Protein AF-A9UJX6-F1 (afdb_monomer_lite)

InterPro domains:
  IPR000749 ATP:guanido phosphotransferase [PTHR11547] (2-52)
  IPR014746 Glutamine synthetase/guanido kinase, catalytic domain [SSF55931] (1-53)
  IPR022414 ATP:guanido phosphotransferase, catalytic domain [PF00217] (2-52)
  IPR022414 ATP:guanido phosphotransferase, catalytic domain [PS51510] (1-53)

Foldseek 3Di:
DQKDWDAPVDHPDHHDPPDIDIARNDDPPDDPVVRVVVRVVVVVVVVVVVVVD

Radius of gyration: 12.23 Å; chains: 1; bounding box: 24×23×35 Å

Structure (mmCIF, N/CA/C/O backbone):
data_AF-A9UJX6-F1
#
_entry.id   AF-A9UJX6-F1
#
loop_
_atom_site.group_PDB
_atom_site.id
_atom_site.type_symbol
_atom_site.label_atom_id
_atom_site.label_alt_id
_atom_site.label_comp_id
_atom_site.label_asym_id
_atom_site.label_entity_id
_atom_site.label_seq_id
_atom_site.pdbx_PDB_ins_code
_atom_site.Cartn_x
_atom_site.Cartn_y
_atom_site.Cartn_z
_atom_site.occupancy
_atom_site.B_iso_or_equiv
_atom_site.auth_seq_id
_atom_site.auth_comp_id
_atom_site.auth_asym_id
_atom_site.auth_atom_id
_atom_site.pdbx_PDB_model_num
ATOM 1 N N . TYR A 1 1 ? 0.028 8.083 5.018 1.00 87.56 1 TYR A N 1
ATOM 2 C CA . TYR A 1 1 ? -0.580 6.738 5.078 1.00 87.56 1 TYR A CA 1
ATOM 3 C C . TYR A 1 1 ? 0.388 5.588 5.375 1.00 87.56 1 TYR A C 1
ATOM 5 O O . TYR A 1 1 ? -0.044 4.450 5.328 1.00 87.56 1 TYR A O 1
ATOM 13 N N . ASN A 1 2 ? 1.671 5.818 5.707 1.00 95.94 2 ASN A N 1
ATOM 14 C CA . ASN A 1 2 ? 2.616 4.724 6.014 1.00 95.94 2 ASN A CA 1
ATOM 15 C C . ASN A 1 2 ? 2.676 3.618 4.941 1.00 95.94 2 ASN A C 1
ATOM 17 O O . ASN A 1 2 ? 2.791 2.442 5.279 1.00 95.94 2 ASN A O 1
ATOM 21 N N . LEU A 1 3 ? 2.596 3.984 3.660 1.00 97.56 3 LEU A N 1
ATOM 22 C CA . LEU A 1 3 ? 2.661 3.038 2.546 1.00 97.56 3 LEU A CA 1
ATOM 23 C C . LEU A 1 3 ? 4.106 2.842 2.072 1.00 97.56 3 LEU A C 1
ATOM 25 O O . LEU A 1 3 ? 4.960 3.713 2.256 1.00 97.56 3 LEU A O 1
ATOM 29 N N . GLN A 1 4 ? 4.371 1.694 1.459 1.00 97.56 4 GLN A N 1
ATOM 30 C CA . GLN A 1 4 ? 5.575 1.415 0.684 1.00 97.56 4 GLN A CA 1
ATOM 31 C C . GLN A 1 4 ? 5.164 1.136 -0.761 1.00 97.56 4 GLN A C 1
ATOM 33 O O . GLN A 1 4 ? 4.224 0.381 -0.983 1.00 97.56 4 GLN A O 1
ATOM 38 N N . VAL A 1 5 ? 5.884 1.731 -1.712 1.00 96.06 5 VAL A N 1
ATOM 39 C CA . VAL A 1 5 ? 5.719 1.498 -3.152 1.00 96.06 5 VAL A CA 1
ATOM 40 C C . VAL A 1 5 ? 6.864 0.617 -3.636 1.00 96.06 5 VAL A C 1
ATOM 42 O O . VAL A 1 5 ? 8.015 0.819 -3.240 1.00 96.06 5 VAL A O 1
ATOM 45 N N . ARG A 1 6 ? 6.541 -0.374 -4.461 1.00 97.50 6 ARG A N 1
ATOM 46 C CA . ARG A 1 6 ? 7.468 -1.334 -5.064 1.00 97.50 6 ARG A CA 1
ATOM 47 C C . ARG A 1 6 ? 7.102 -1.536 -6.536 1.00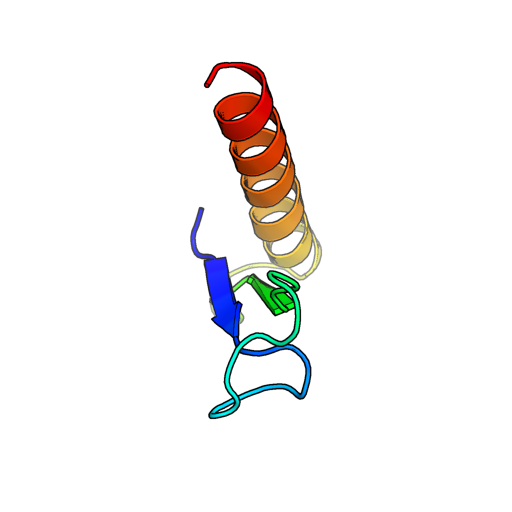 97.50 6 ARG A C 1
ATOM 49 O O . ARG A 1 6 ? 5.987 -1.215 -6.957 1.00 97.50 6 ARG A O 1
ATOM 56 N N . GLY A 1 7 ? 8.045 -2.061 -7.313 1.00 95.25 7 GLY A N 1
ATOM 57 C CA . GLY A 1 7 ? 7.782 -2.475 -8.686 1.00 95.25 7 GLY A CA 1
ATOM 58 C C . GLY A 1 7 ? 6.857 -3.681 -8.768 1.00 95.25 7 GLY A C 1
ATOM 59 O O . GLY A 1 7 ? 6.590 -4.362 -7.776 1.00 95.25 7 GLY A O 1
ATOM 60 N N . THR A 1 8 ? 6.385 -3.968 -9.977 1.00 92.81 8 THR A N 1
ATOM 61 C CA . THR A 1 8 ? 5.348 -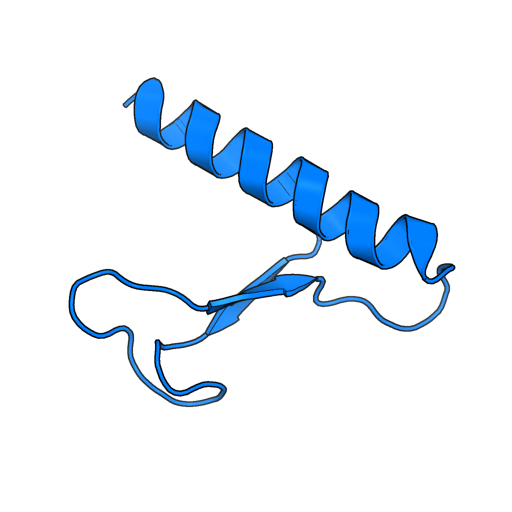4.979 -10.243 1.00 92.81 8 THR A CA 1
ATOM 62 C C . THR A 1 8 ? 5.774 -6.389 -9.835 1.00 92.81 8 THR A C 1
ATOM 64 O O . THR A 1 8 ? 4.936 -7.241 -9.551 1.00 92.81 8 THR A O 1
ATOM 67 N N . ARG A 1 9 ? 7.086 -6.646 -9.789 1.00 91.06 9 ARG A N 1
ATOM 68 C CA . ARG A 1 9 ? 7.671 -7.949 -9.443 1.00 91.06 9 ARG A CA 1
ATOM 69 C C . ARG A 1 9 ? 8.247 -7.974 -8.024 1.00 91.06 9 ARG A C 1
ATOM 71 O O . ARG A 1 9 ? 8.985 -8.895 -7.677 1.00 91.06 9 ARG A O 1
ATOM 78 N N . GLY A 1 10 ? 7.882 -6.993 -7.199 1.00 86.50 10 GLY A N 1
ATOM 79 C CA . GLY A 1 10 ? 8.233 -6.910 -5.790 1.00 86.50 10 GLY A CA 1
ATOM 80 C C . GLY A 1 10 ? 9.385 -5.951 -5.494 1.00 86.50 10 GLY A C 1
ATOM 81 O O . GLY A 1 10 ? 9.666 -4.994 -6.221 1.00 86.50 10 GLY A O 1
ATOM 82 N N . GLU A 1 11 ? 10.031 -6.179 -4.356 1.00 84.69 11 GLU A N 1
ATOM 83 C CA . GLU A 1 11 ? 11.062 -5.289 -3.827 1.00 84.69 11 GLU A CA 1
ATOM 84 C C . GLU A 1 11 ? 12.291 -5.231 -4.749 1.00 84.69 11 GLU A C 1
ATOM 86 O O . GLU A 1 11 ? 12.725 -6.251 -5.276 1.00 84.69 11 GLU A O 1
ATOM 91 N N . HIS A 1 12 ? 12.835 -4.024 -4.946 1.00 90.19 12 HIS A N 1
ATOM 92 C CA . HIS A 1 12 ? 13.953 -3.736 -5.862 1.00 90.19 12 HIS A CA 1
ATOM 93 C C . HIS A 1 12 ? 13.679 -3.982 -7.353 1.00 90.19 12 HIS A C 1
ATOM 95 O O . HIS A 1 12 ? 14.619 -4.087 -8.139 1.00 90.19 12 HIS A O 1
ATOM 101 N N . THR A 1 13 ? 12.411 -4.050 -7.755 1.00 93.69 13 THR A N 1
ATOM 102 C CA . THR A 1 13 ? 12.026 -4.098 -9.170 1.00 93.69 13 THR A CA 1
ATOM 103 C C . THR A 1 13 ? 11.412 -2.772 -9.604 1.00 93.69 13 THR A C 1
ATOM 105 O O . THR A 1 13 ? 10.901 -2.019 -8.771 1.00 93.69 13 THR A O 1
ATOM 108 N N . GLU A 1 14 ? 11.486 -2.484 -10.901 1.00 92.50 14 GLU A N 1
ATOM 109 C CA . GLU A 1 14 ? 10.810 -1.340 -11.513 1.00 92.50 14 GLU A CA 1
ATOM 110 C C . GLU A 1 14 ? 9.314 -1.623 -11.700 1.00 92.50 14 GLU A C 1
ATOM 112 O O . GLU A 1 14 ? 8.865 -2.775 -11.707 1.00 92.50 14 GLU A O 1
ATOM 117 N N . ALA A 1 15 ? 8.528 -0.561 -11.856 1.00 93.81 15 ALA A N 1
ATOM 118 C CA . ALA A 1 15 ? 7.135 -0.691 -12.259 1.00 93.81 15 ALA A CA 1
ATOM 119 C C . ALA A 1 15 ? 7.038 -0.980 -13.763 1.00 93.81 15 ALA A C 1
ATOM 121 O O . ALA A 1 15 ? 7.606 -0.268 -14.591 1.00 93.81 15 ALA A O 1
ATOM 122 N N . GLU A 1 16 ? 6.277 -2.006 -14.122 1.00 95.81 16 GLU A N 1
ATOM 123 C CA . GLU A 1 16 ? 5.985 -2.386 -15.498 1.00 95.81 16 GLU A CA 1
ATOM 124 C C . GLU A 1 16 ? 4.587 -1.868 -15.868 1.00 95.81 16 GLU A C 1
ATOM 126 O O . GLU A 1 16 ? 3.601 -2.146 -15.187 1.00 95.81 16 GLU A O 1
ATOM 131 N N . GLY A 1 17 ? 4.488 -1.063 -16.932 1.00 95.12 17 GLY A N 1
ATOM 132 C CA . GLY A 1 17 ? 3.199 -0.558 -17.429 1.00 95.12 17 GLY A CA 1
ATOM 133 C C . GLY A 1 17 ? 2.453 0.381 -16.472 1.00 95.12 17 GLY A C 1
ATOM 134 O O . GLY A 1 17 ? 1.230 0.445 -16.525 1.00 95.12 17 GLY A O 1
ATOM 135 N N . GLY A 1 18 ? 3.166 1.079 -15.579 1.00 93.81 18 GLY A N 1
ATOM 136 C CA . GLY A 1 18 ? 2.544 1.933 -14.558 1.00 93.81 18 GLY A CA 1
ATOM 137 C C . GLY A 1 18 ? 1.837 1.150 -13.445 1.00 93.81 18 GLY A C 1
ATOM 138 O O . GLY A 1 18 ? 1.046 1.725 -12.702 1.00 93.81 18 GLY A O 1
ATOM 139 N N . ILE A 1 19 ? 2.103 -0.156 -13.323 1.00 95.38 19 ILE A N 1
ATOM 140 C CA . ILE A 1 19 ? 1.532 -1.010 -12.281 1.00 95.38 19 ILE A CA 1
ATOM 141 C C . ILE A 1 19 ? 2.493 -1.060 -11.094 1.00 95.38 19 ILE A C 1
ATOM 143 O O . ILE A 1 19 ? 3.626 -1.529 -11.214 1.00 95.38 19 ILE A O 1
ATOM 147 N N . TYR A 1 20 ? 2.015 -0.628 -9.931 1.00 96.75 20 TYR A N 1
ATOM 148 C CA . TYR A 1 20 ? 2.791 -0.579 -8.694 1.00 96.75 20 TYR A CA 1
ATOM 149 C C . TYR A 1 20 ? 2.238 -1.559 -7.657 1.00 96.75 20 TYR A C 1
ATOM 151 O O . TYR A 1 20 ? 1.024 -1.694 -7.510 1.00 96.75 20 TYR A O 1
ATOM 159 N N . ASP A 1 21 ? 3.134 -2.197 -6.905 1.00 97.12 21 ASP A N 1
ATOM 160 C CA . ASP A 1 21 ? 2.785 -2.909 -5.673 1.00 97.12 21 ASP A CA 1
ATOM 161 C C . ASP A 1 21 ? 2.850 -1.910 -4.510 1.00 97.12 21 ASP A C 1
ATOM 163 O O . ASP A 1 21 ? 3.894 -1.304 -4.242 1.00 97.12 21 ASP A O 1
ATOM 167 N N . ILE A 1 22 ? 1.708 -1.687 -3.858 1.00 97.69 22 ILE A N 1
ATOM 168 C CA . ILE A 1 22 ? 1.559 -0.715 -2.778 1.00 97.69 22 ILE A CA 1
ATOM 169 C C . ILE A 1 22 ? 1.012 -1.425 -1.542 1.00 97.69 22 ILE A C 1
ATOM 171 O O . ILE A 1 22 ? -0.103 -1.943 -1.548 1.00 97.69 22 ILE A O 1
ATOM 175 N N . SER A 1 23 ? 1.774 -1.393 -0.447 1.00 97.75 23 SER A N 1
ATOM 176 C CA . SER A 1 23 ? 1.424 -2.076 0.804 1.00 97.75 23 SER A CA 1
ATOM 177 C C . SER A 1 23 ? 1.619 -1.186 2.032 1.00 97.75 23 SER A C 1
ATOM 179 O O . SER A 1 23 ? 2.330 -0.181 1.985 1.00 97.75 23 SER A O 1
ATOM 181 N N . ASN A 1 24 ? 1.075 -1.581 3.188 1.00 97.75 24 ASN A N 1
ATOM 182 C CA . ASN A 1 24 ? 1.456 -0.971 4.464 1.00 97.75 24 ASN A CA 1
ATOM 183 C C . ASN A 1 24 ? 2.945 -1.230 4.758 1.00 97.75 24 ASN A C 1
ATOM 185 O O . ASN A 1 24 ? 3.424 -2.365 4.734 1.00 97.75 24 ASN A O 1
ATOM 189 N N . LYS A 1 25 ? 3.684 -0.163 5.065 1.00 97.81 25 LYS A N 1
ATOM 190 C CA . LYS A 1 25 ? 5.104 -0.210 5.434 1.00 97.81 25 LYS A CA 1
ATOM 191 C C . LYS A 1 25 ? 5.296 -0.668 6.877 1.00 97.81 25 LYS A C 1
ATOM 193 O O . LYS A 1 25 ? 6.252 -1.371 7.193 1.00 97.81 25 LYS A O 1
ATOM 198 N N . ARG A 1 26 ? 4.410 -0.238 7.778 1.00 97.56 26 ARG A N 1
ATOM 199 C CA . ARG A 1 26 ? 4.497 -0.562 9.207 1.00 97.56 26 ARG A CA 1
ATOM 200 C C . ARG A 1 26 ? 3.938 -1.954 9.478 1.00 97.56 26 ARG A C 1
ATOM 202 O O . ARG A 1 26 ? 2.884 -2.316 8.959 1.00 97.56 26 ARG A O 1
ATOM 209 N N . ARG A 1 27 ? 4.650 -2.704 10.325 1.00 97.56 27 ARG A N 1
ATOM 210 C CA . ARG A 1 27 ? 4.248 -4.043 10.800 1.00 97.56 27 ARG A CA 1
ATOM 211 C C . ARG A 1 27 ? 4.421 -4.267 12.305 1.00 97.56 27 ARG A C 1
ATOM 213 O O . ARG A 1 27 ? 3.942 -5.264 12.818 1.00 97.56 27 ARG A O 1
ATOM 220 N N . MET A 1 28 ? 5.084 -3.348 13.008 1.00 97.44 28 MET A N 1
ATOM 221 C CA . MET A 1 28 ? 5.309 -3.413 14.455 1.00 97.44 28 MET A CA 1
ATOM 222 C C . MET A 1 28 ? 4.662 -2.209 15.142 1.00 97.44 28 MET A C 1
ATOM 224 O O . MET A 1 28 ? 4.672 -1.101 14.598 1.00 97.44 28 MET A O 1
ATOM 228 N N . GLY A 1 29 ? 4.125 -2.428 16.344 1.00 97.88 29 GLY A N 1
ATOM 229 C CA . GLY A 1 29 ? 3.445 -1.389 17.128 1.00 97.88 29 GLY A CA 1
ATOM 230 C C . GLY A 1 29 ? 2.027 -1.061 16.645 1.00 97.88 29 GLY A C 1
ATOM 231 O O . GLY A 1 29 ? 1.583 0.073 16.806 1.00 97.88 29 GLY A O 1
ATOM 232 N N . LEU A 1 30 ? 1.351 -2.022 16.010 1.00 98.06 30 LEU A N 1
ATOM 233 C CA . LEU A 1 30 ? -0.041 -1.950 15.563 1.00 98.06 30 LEU A CA 1
ATOM 234 C C . LEU A 1 30 ? -0.631 -3.365 15.461 1.00 98.06 30 LEU A C 1
ATOM 236 O O . LEU A 1 30 ? 0.121 -4.327 15.317 1.00 98.06 30 LEU A O 1
ATOM 240 N N . THR A 1 31 ? -1.956 -3.487 15.535 1.00 98.56 31 THR A N 1
ATOM 241 C CA . THR A 1 31 ? -2.664 -4.753 15.282 1.00 98.56 31 THR A CA 1
ATOM 242 C C . THR A 1 31 ? -2.754 -5.047 13.785 1.00 98.56 31 THR A C 1
ATOM 244 O O . THR A 1 31 ? -2.600 -4.155 12.948 1.00 98.56 31 THR A O 1
ATOM 247 N N . GLU A 1 32 ? -3.079 -6.286 13.423 1.00 98.38 32 GLU A N 1
ATOM 248 C CA . GLU A 1 32 ? -3.306 -6.696 12.035 1.00 98.38 32 GLU A CA 1
ATOM 249 C C . GLU A 1 32 ? -4.435 -5.884 11.390 1.00 98.38 32 GLU A C 1
ATOM 251 O O . GLU A 1 32 ? -4.314 -5.448 10.245 1.00 98.38 32 GLU A O 1
ATOM 256 N N . PHE A 1 33 ? -5.503 -5.607 12.150 1.00 98.44 33 PHE A N 1
ATOM 257 C CA . PHE A 1 33 ? -6.598 -4.749 11.697 1.00 98.44 33 PHE A CA 1
ATOM 258 C C . PHE A 1 33 ? -6.116 -3.331 11.375 1.00 98.44 33 PHE A C 1
ATOM 260 O O . PHE A 1 33 ? -6.469 -2.767 10.343 1.00 98.44 33 PHE A O 1
ATOM 267 N N . GLN A 1 34 ? -5.286 -2.746 12.239 1.00 98.38 34 GLN A N 1
ATOM 268 C CA . GLN A 1 34 ? -4.725 -1.419 11.993 1.00 98.38 34 GLN A CA 1
ATOM 269 C C . GLN A 1 34 ? -3.797 -1.423 10.775 1.00 98.38 34 GLN A C 1
ATOM 271 O O . GLN A 1 34 ? -3.838 -0.488 9.983 1.00 98.38 34 GLN A O 1
ATOM 276 N N . ALA A 1 35 ? -3.005 -2.480 10.588 1.00 98.31 35 ALA A N 1
ATOM 277 C CA . ALA A 1 35 ? -2.098 -2.605 9.454 1.00 98.31 35 ALA A CA 1
ATOM 278 C C . ALA A 1 35 ? -2.847 -2.644 8.112 1.00 98.31 35 ALA A C 1
ATOM 280 O O . ALA A 1 35 ? -2.486 -1.910 7.190 1.00 98.31 35 ALA A O 1
ATOM 281 N N . VAL A 1 36 ? -3.916 -3.444 8.013 1.00 98.19 36 VAL A N 1
ATOM 282 C CA . VAL A 1 36 ? -4.740 -3.493 6.793 1.00 98.19 36 VAL A CA 1
ATOM 283 C C . VAL A 1 36 ? -5.544 -2.208 6.600 1.00 98.19 36 VAL A C 1
ATOM 285 O O . VAL 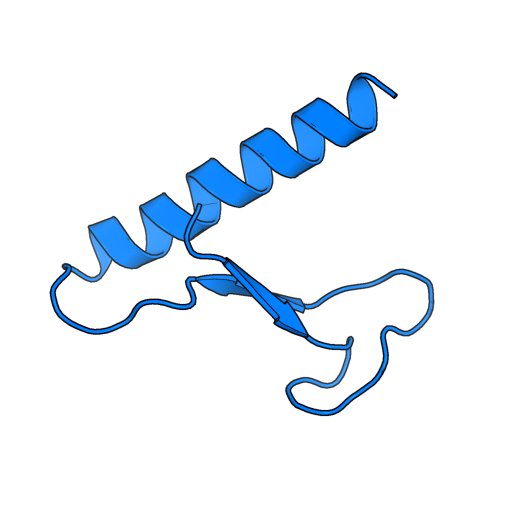A 1 36 ? -5.673 -1.738 5.472 1.00 98.19 36 VAL A O 1
ATOM 288 N N . LYS A 1 37 ? -6.022 -1.589 7.685 1.00 98.19 37 LYS A N 1
ATOM 289 C CA . LYS A 1 37 ? -6.754 -0.322 7.618 1.00 98.19 37 LYS A CA 1
ATOM 290 C C . LYS A 1 37 ? -5.872 0.831 7.133 1.00 98.19 37 LYS A C 1
ATOM 292 O O . LYS A 1 37 ? -6.299 1.580 6.266 1.00 98.19 37 LYS A O 1
ATOM 297 N N . GLU A 1 38 ? -4.631 0.940 7.614 1.00 98.19 38 GLU A N 1
ATOM 298 C CA . GLU A 1 38 ? -3.678 1.953 7.128 1.00 98.19 38 GLU A CA 1
ATOM 299 C C . GLU A 1 38 ? -3.425 1.821 5.619 1.00 98.19 38 GLU A C 1
ATOM 301 O O . GLU A 1 38 ? -3.360 2.832 4.916 1.00 98.19 38 GLU A O 1
ATOM 306 N N . MET A 1 39 ? -3.319 0.584 5.118 1.00 98.38 39 MET A N 1
ATOM 307 C CA . MET A 1 39 ? -3.212 0.321 3.683 1.00 98.38 39 MET A CA 1
ATOM 308 C C . MET A 1 39 ? -4.481 0.758 2.943 1.00 98.38 39 MET A C 1
ATOM 310 O O . MET A 1 39 ? -4.392 1.536 1.998 1.00 98.38 39 MET A O 1
ATOM 314 N N . GLN A 1 40 ? -5.652 0.292 3.387 1.00 98.56 40 GLN A N 1
ATOM 315 C CA . GLN A 1 40 ? -6.941 0.587 2.762 1.00 98.56 40 GLN A CA 1
ATOM 316 C C . GLN A 1 40 ? -7.200 2.094 2.669 1.00 98.56 40 GLN A C 1
ATOM 318 O O . GLN A 1 40 ? -7.489 2.597 1.584 1.00 98.56 40 GLN A O 1
ATOM 323 N N . ASP A 1 41 ? -7.062 2.807 3.788 1.00 98.62 41 ASP A N 1
ATOM 324 C CA . ASP A 1 41 ? -7.303 4.249 3.865 1.00 98.62 41 ASP A CA 1
ATOM 325 C C . ASP A 1 41 ? -6.359 5.007 2.919 1.00 98.62 41 ASP A C 1
ATOM 327 O O . ASP A 1 41 ? -6.766 5.947 2.237 1.00 98.62 41 ASP A O 1
ATOM 331 N N . GLY A 1 42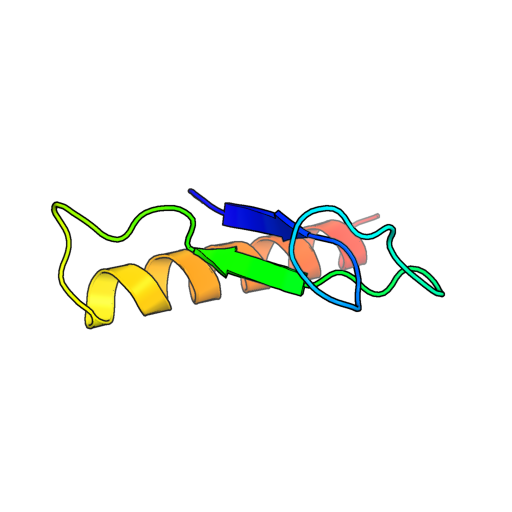 ? -5.101 4.565 2.825 1.00 98.38 42 GLY A N 1
ATOM 332 C CA . GLY A 1 42 ? -4.128 5.156 1.915 1.00 98.38 42 GLY A CA 1
ATOM 333 C C . GLY A 1 42 ? -4.415 4.904 0.439 1.00 98.38 42 GLY A C 1
ATOM 334 O O . GLY A 1 42 ? -4.294 5.827 -0.361 1.00 98.38 42 GLY A O 1
ATOM 335 N N . ILE A 1 43 ? -4.816 3.687 0.069 1.00 98.56 43 ILE A N 1
ATOM 336 C CA . ILE A 1 43 ? -5.172 3.356 -1.318 1.00 98.56 43 ILE A CA 1
ATOM 337 C C . ILE A 1 43 ? -6.419 4.124 -1.762 1.00 98.56 43 ILE A C 1
ATOM 339 O O . ILE A 1 43 ? -6.451 4.639 -2.878 1.00 98.56 43 ILE A O 1
ATOM 343 N N . LEU A 1 44 ? -7.431 4.237 -0.897 1.00 98.62 44 LEU A N 1
ATOM 344 C CA . LEU A 1 44 ? -8.641 4.994 -1.213 1.00 98.62 44 LEU A CA 1
ATOM 345 C C . LEU A 1 44 ? -8.334 6.472 -1.475 1.00 98.62 44 LEU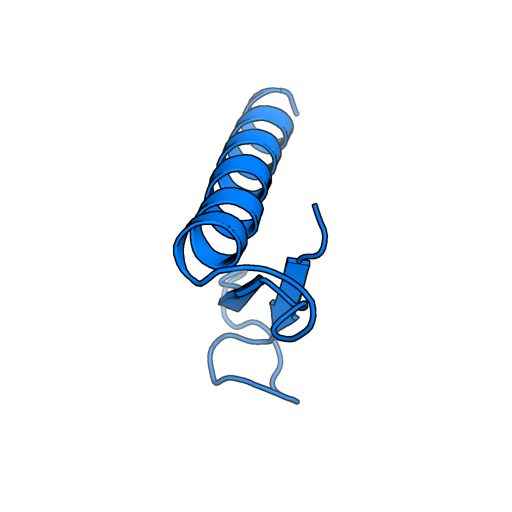 A C 1
ATOM 347 O O . LEU A 1 44 ? -8.852 7.021 -2.448 1.00 98.62 44 LEU A O 1
ATOM 351 N N . GLU A 1 45 ? -7.470 7.099 -0.668 1.00 98.50 45 GLU A N 1
ATOM 352 C CA . GLU A 1 45 ? -7.089 8.492 -0.920 1.00 98.50 45 GLU A CA 1
ATOM 353 C C . GLU A 1 45 ? -6.263 8.633 -2.205 1.00 98.50 45 GLU A C 1
ATOM 355 O O . GLU A 1 45 ? -6.519 9.552 -2.973 1.00 98.50 45 GLU A O 1
ATOM 360 N N . LEU A 1 46 ? -5.336 7.712 -2.501 1.00 98.00 46 LEU A N 1
ATOM 361 C CA . LEU A 1 46 ? -4.580 7.740 -3.763 1.00 98.00 46 LEU A CA 1
ATOM 362 C C . LEU A 1 46 ? -5.504 7.674 -4.986 1.00 98.00 46 LEU A C 1
ATOM 364 O O . LEU A 1 46 ? -5.360 8.464 -5.914 1.00 98.00 46 LEU A O 1
ATOM 368 N N . ILE A 1 47 ? -6.490 6.771 -4.968 1.00 98.12 47 ILE A N 1
ATOM 369 C CA . ILE A 1 47 ? -7.485 6.648 -6.044 1.00 98.12 47 ILE A CA 1
ATOM 370 C C . ILE A 1 47 ? -8.318 7.925 -6.172 1.00 98.12 47 ILE A C 1
ATOM 372 O O . ILE A 1 47 ? -8.686 8.316 -7.278 1.00 98.12 47 ILE A O 1
ATOM 376 N N . LYS A 1 48 ? -8.669 8.553 -5.048 1.00 98.50 48 LYS A N 1
ATOM 377 C CA . LYS A 1 48 ? -9.423 9.805 -5.047 1.00 98.50 48 LYS A CA 1
ATOM 378 C C . LYS A 1 48 ? -8.595 10.944 -5.645 1.00 98.50 48 LYS A C 1
ATOM 380 O O . LYS A 1 48 ? -9.099 11.617 -6.534 1.00 98.50 48 LYS A O 1
ATOM 385 N N . MET A 1 49 ? -7.346 11.107 -5.207 1.00 98.00 49 MET A N 1
ATOM 386 C CA . MET A 1 49 ? -6.423 12.120 -5.729 1.00 98.00 49 MET A CA 1
ATOM 387 C C . MET A 1 49 ? -6.239 11.980 -7.242 1.00 98.00 49 MET A C 1
ATOM 389 O O . MET A 1 49 ? -6.365 12.971 -7.945 1.00 98.00 49 MET A O 1
ATOM 393 N N . GLU A 1 50 ? -6.037 10.760 -7.748 1.00 97.50 50 GLU A N 1
ATOM 394 C CA . GLU A 1 50 ? -5.906 10.500 -9.191 1.00 97.50 50 GLU A CA 1
ATOM 395 C C . GLU A 1 50 ? -7.155 10.913 -9.984 1.00 97.50 50 GLU A C 1
ATOM 397 O O . GLU A 1 50 ? -7.054 11.438 -11.083 1.00 97.50 50 GLU A O 1
ATOM 402 N N . LYS A 1 51 ? -8.357 10.700 -9.435 1.00 97.69 51 LYS A N 1
ATOM 403 C CA . LYS A 1 51 ? -9.613 11.103 -10.094 1.00 97.69 51 LYS A CA 1
ATOM 404 C C . LYS A 1 51 ? -9.858 12.612 -10.080 1.00 97.69 51 LYS A C 1
ATOM 406 O O . LYS A 1 51 ? -10.723 13.078 -10.817 1.00 97.69 51 LYS A O 1
ATOM 411 N N . GLU A 1 52 ? -9.188 13.335 -9.189 1.00 97.00 52 GLU A N 1
ATOM 412 C CA . GLU A 1 52 ? -9.271 14.793 -9.057 1.00 97.00 52 GLU A CA 1
ATOM 413 C C . GLU A 1 52 ? -8.189 15.519 -9.881 1.00 97.00 52 GLU A C 1
ATOM 415 O O . GLU A 1 52 ? -8.205 16.752 -9.933 1.00 97.00 52 GLU A O 1
ATOM 420 N N . MET A 1 53 ? -7.273 14.775 -10.517 1.00 89.19 53 MET A N 1
ATOM 421 C CA . MET A 1 53 ? -6.286 15.283 -11.481 1.00 89.19 53 MET A CA 1
ATOM 422 C C . MET A 1 53 ? -6.890 15.468 -12.875 1.00 89.19 53 MET A C 1
ATOM 424 O O . MET A 1 53 ? -6.472 16.444 -13.542 1.00 89.19 53 MET A O 1
#

Organism: Penaeus c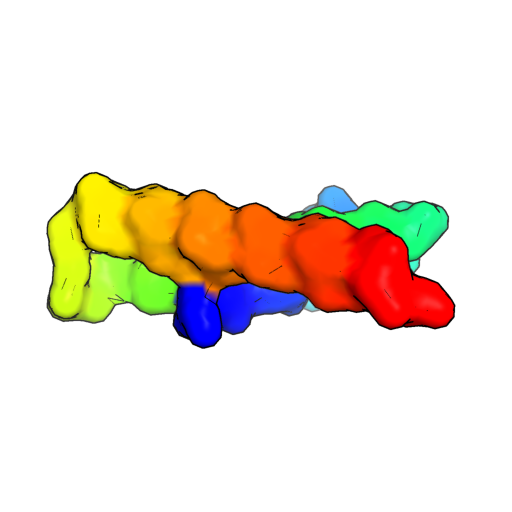hinensis (NCBI:txid139456)

Sequence (53 aa):
YNLQVRGTRGEHTEAEGGIYDISNKRRMGLTEFQAVKEMQDGILELIKMEKEM

pLDDT: mean 96.16, std 3.31, range [84.69, 98.62]

Secondary structure (DSSP, 8-state):
--EEEEBTTBTT-PPBTTB-EEEE---SSS-HHHHHHHHHHHHHHHHHHHHT-